Protein AF-A0ABD4ZDF7-F1 (afdb_monomer_lite)

Organism: Gardnerella vaginalis (NCBI:txid2702)

Structure (mmCIF, N/CA/C/O backbone):
data_AF-A0ABD4ZDF7-F1
#
_entry.id   AF-A0ABD4ZDF7-F1
#
loop_
_atom_site.group_PDB
_atom_site.id
_atom_site.type_symbol
_atom_site.label_atom_id
_atom_site.label_alt_id
_atom_site.label_comp_id
_atom_site.label_asym_id
_atom_site.label_entity_id
_atom_site.label_seq_id
_atom_site.pdbx_PDB_ins_code
_atom_site.Cartn_x
_atom_site.Cartn_y
_atom_site.Cartn_z
_atom_site.occupancy
_atom_site.B_iso_or_equiv
_atom_site.auth_seq_id
_atom_site.auth_comp_id
_atom_site.auth_asym_id
_atom_site.auth_atom_id
_atom_site.pdbx_PDB_model_num
ATOM 1 N N . LEU A 1 1 ? -5.726 9.250 9.680 1.00 64.38 1 LEU A N 1
ATOM 2 C CA . LEU A 1 1 ? -4.244 9.211 9.660 1.00 64.38 1 LEU A CA 1
ATOM 3 C C . LEU A 1 1 ? -3.715 7.870 9.151 1.00 64.38 1 LEU A C 1
ATOM 5 O O . LEU A 1 1 ? -3.219 7.849 8.037 1.00 64.38 1 LEU A O 1
ATOM 9 N N . LEU A 1 2 ? -3.897 6.752 9.869 1.00 74.94 2 LEU A N 1
ATOM 10 C CA . LEU A 1 2 ? -3.416 5.421 9.433 1.00 74.94 2 LEU A CA 1
ATOM 11 C C . LEU A 1 2 ? -3.921 4.994 8.038 1.00 74.94 2 LEU A C 1
ATOM 13 O O . LEU A 1 2 ? -3.131 4.565 7.208 1.00 74.94 2 LEU A O 1
ATOM 17 N N . LEU A 1 3 ? -5.209 5.204 7.738 1.00 77.44 3 LEU A N 1
ATOM 18 C CA . LEU A 1 3 ? -5.797 4.885 6.424 1.00 77.44 3 LEU A CA 1
ATOM 19 C C . LEU A 1 3 ? -5.293 5.799 5.288 1.00 77.44 3 LEU A C 1
ATOM 21 O O . LEU A 1 3 ? -5.231 5.374 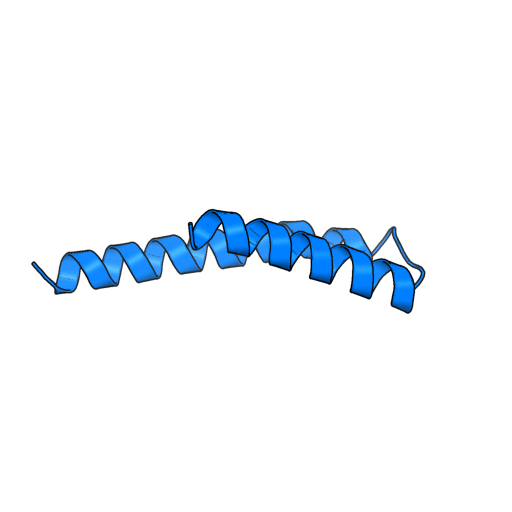4.143 1.00 77.44 3 LEU A O 1
ATOM 25 N N . GLN A 1 4 ? -4.901 7.043 5.588 1.00 80.38 4 GLN A N 1
ATOM 26 C CA . GLN A 1 4 ? -4.297 7.946 4.593 1.00 80.38 4 GLN A CA 1
ATOM 27 C C . GLN A 1 4 ? -2.844 7.559 4.304 1.00 80.38 4 GLN A C 1
ATOM 29 O O . GLN A 1 4 ? -2.436 7.522 3.147 1.00 80.38 4 GLN A O 1
ATOM 34 N N . ALA A 1 5 ? -2.077 7.215 5.345 1.00 87.69 5 ALA A N 1
ATOM 35 C CA . ALA A 1 5 ? -0.713 6.714 5.191 1.00 87.69 5 ALA A CA 1
ATOM 36 C C . ALA A 1 5 ? -0.674 5.391 4.408 1.00 87.69 5 ALA A C 1
ATOM 38 O O . ALA A 1 5 ? 0.231 5.182 3.606 1.00 87.69 5 ALA A O 1
ATOM 39 N N . TYR A 1 6 ? -1.684 4.533 4.580 1.00 89.19 6 TYR A N 1
ATOM 40 C CA . TYR A 1 6 ? -1.829 3.292 3.822 1.00 89.19 6 TYR A CA 1
ATOM 41 C C . TYR A 1 6 ? -1.853 3.530 2.302 1.00 89.19 6 TYR A C 1
ATOM 43 O O . TYR A 1 6 ? -1.092 2.897 1.575 1.00 89.19 6 TYR A O 1
ATOM 51 N N . TRP A 1 7 ? -2.643 4.492 1.815 1.00 87.94 7 TRP A N 1
ATOM 52 C CA . TRP A 1 7 ? -2.693 4.802 0.381 1.00 87.94 7 TRP A CA 1
ATOM 53 C C . TRP A 1 7 ? -1.359 5.327 -0.161 1.00 87.94 7 TRP A C 1
ATOM 55 O O . TRP A 1 7 ? -0.958 4.946 -1.259 1.00 87.94 7 TRP A O 1
ATOM 65 N N . LEU A 1 8 ? -0.631 6.131 0.620 1.00 92.69 8 LEU A N 1
ATOM 66 C CA . LEU A 1 8 ? 0.714 6.583 0.246 1.00 92.69 8 LEU A CA 1
ATOM 67 C C . LEU A 1 8 ? 1.702 5.412 0.141 1.00 92.69 8 LEU A C 1
ATOM 69 O O . LEU A 1 8 ? 2.497 5.362 -0.795 1.00 92.69 8 LEU A O 1
ATOM 73 N N . ILE A 1 9 ? 1.618 4.440 1.054 1.00 93.25 9 ILE A N 1
ATOM 74 C CA . ILE A 1 9 ? 2.440 3.224 1.010 1.00 93.25 9 ILE A CA 1
ATOM 75 C C . ILE A 1 9 ? 2.123 2.401 -0.246 1.00 93.25 9 ILE A C 1
ATOM 77 O O . ILE A 1 9 ? 3.048 1.970 -0.932 1.00 93.25 9 ILE A O 1
ATOM 81 N N . ILE A 1 10 ? 0.843 2.225 -0.589 1.00 94.38 10 ILE A N 1
ATOM 82 C CA . ILE A 1 10 ? 0.425 1.517 -1.811 1.00 94.38 10 ILE A CA 1
ATOM 83 C C . ILE A 1 10 ? 0.986 2.192 -3.066 1.00 94.38 10 ILE A C 1
ATOM 85 O O . ILE A 1 10 ? 1.505 1.504 -3.944 1.00 94.38 10 ILE A O 1
ATOM 89 N N . VAL A 1 11 ? 0.941 3.524 -3.139 1.00 94.00 11 VAL A N 1
ATOM 90 C CA . VAL A 1 11 ? 1.514 4.276 -4.266 1.00 94.00 11 VAL A CA 1
ATOM 91 C C . VAL A 1 11 ? 3.030 4.085 -4.340 1.00 94.00 11 VAL A C 1
ATOM 93 O O . VAL A 1 11 ? 3.553 3.823 -5.422 1.00 94.00 11 VAL A O 1
ATOM 96 N N . CYS A 1 12 ? 3.739 4.140 -3.209 1.00 94.44 12 CYS A N 1
ATOM 97 C CA . CYS A 1 12 ? 5.172 3.846 -3.174 1.00 94.44 12 CYS A CA 1
ATOM 98 C C . CYS A 1 12 ? 5.478 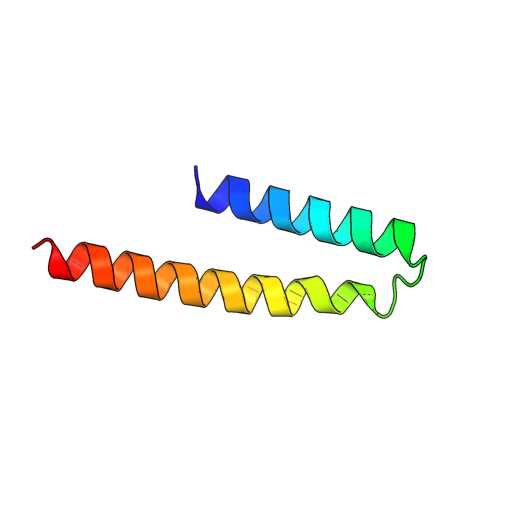2.427 -3.675 1.00 94.44 12 CYS A C 1
ATOM 100 O O . CYS A 1 12 ? 6.379 2.258 -4.494 1.00 94.44 12 CYS A O 1
ATOM 102 N N . ILE A 1 13 ? 4.715 1.417 -3.242 1.00 92.81 13 ILE A N 1
ATOM 103 C CA . ILE A 1 13 ? 4.876 0.026 -3.695 1.00 92.81 13 ILE A CA 1
ATOM 104 C C . ILE A 1 13 ? 4.631 -0.084 -5.201 1.00 92.81 13 ILE A C 1
ATOM 106 O O . ILE A 1 13 ? 5.440 -0.688 -5.904 1.00 92.81 13 ILE A O 1
ATOM 110 N N . TYR A 1 14 ? 3.552 0.520 -5.705 1.00 91.75 14 TYR A N 1
ATOM 111 C CA . TYR A 1 14 ? 3.234 0.533 -7.132 1.00 91.75 14 TYR A CA 1
ATOM 112 C C . TYR A 1 14 ? 4.373 1.144 -7.956 1.00 91.75 14 TYR A C 1
ATOM 114 O O . TYR A 1 14 ? 4.784 0.562 -8.960 1.00 91.75 14 TYR A O 1
ATOM 122 N N . LEU A 1 15 ? 4.915 2.284 -7.519 1.00 93.00 15 LEU A N 1
ATOM 123 C CA . LEU A 1 15 ? 6.002 2.967 -8.218 1.00 93.00 15 LEU A CA 1
ATOM 124 C C . LEU A 1 15 ? 7.293 2.150 -8.188 1.00 93.00 15 LEU A C 1
ATOM 126 O O . LEU A 1 15 ? 7.890 1.929 -9.237 1.00 93.00 15 LEU A O 1
ATOM 130 N N . VAL A 1 16 ? 7.702 1.653 -7.018 1.00 93.88 16 VAL A N 1
ATOM 131 C CA . VAL A 1 16 ? 8.913 0.829 -6.874 1.00 93.88 16 VAL A CA 1
ATOM 132 C C . VAL A 1 16 ? 8.814 -0.431 -7.732 1.00 93.88 16 VAL A C 1
ATOM 134 O O . VAL A 1 16 ? 9.737 -0.729 -8.489 1.00 93.88 16 VAL A O 1
ATOM 137 N N . TYR A 1 17 ? 7.685 -1.140 -7.675 1.00 90.19 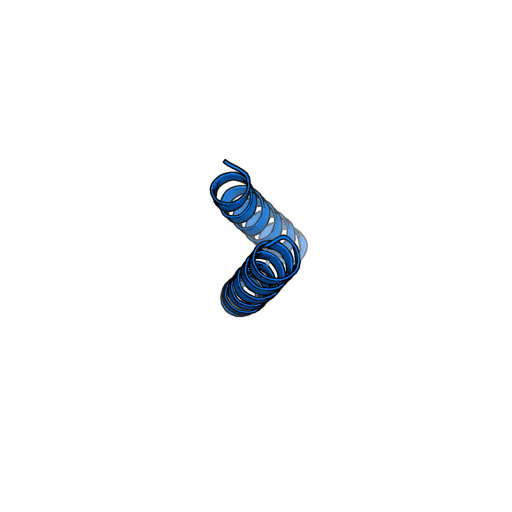17 TYR A N 1
ATOM 138 C CA . TYR A 1 17 ? 7.465 -2.340 -8.479 1.00 90.19 17 TYR A CA 1
ATOM 139 C C . TYR A 1 17 ? 7.484 -2.033 -9.984 1.00 90.19 17 TYR A C 1
ATOM 141 O O . TYR A 1 17 ? 8.135 -2.749 -10.748 1.00 90.19 17 TYR A O 1
ATOM 149 N N . SER A 1 18 ? 6.845 -0.935 -10.403 1.00 90.56 18 SER A N 1
ATOM 150 C CA . SER A 1 18 ? 6.829 -0.496 -11.805 1.00 90.56 18 SER A CA 1
ATOM 151 C C . SER A 1 18 ? 8.213 -0.111 -12.315 1.00 90.56 18 SER A C 1
ATOM 153 O O . SER A 1 18 ? 8.565 -0.481 -13.430 1.00 90.56 18 SER A O 1
ATOM 155 N N . PHE A 1 19 ? 9.023 0.579 -11.509 1.00 91.94 19 PHE A N 1
ATOM 156 C CA . PHE A 1 19 ? 10.383 0.944 -11.903 1.00 91.94 19 PHE A CA 1
ATOM 157 C C . PHE A 1 19 ? 11.314 -0.270 -11.988 1.00 91.94 19 PHE A C 1
ATOM 159 O O . PHE A 1 19 ? 12.083 -0.367 -12.941 1.00 91.94 19 PHE A O 1
ATOM 166 N N . ILE A 1 20 ? 11.225 -1.215 -11.043 1.00 91.31 20 ILE A N 1
ATOM 167 C CA . ILE A 1 20 ? 12.064 -2.428 -11.044 1.00 91.31 20 ILE A CA 1
ATOM 168 C C . ILE A 1 20 ? 11.742 -3.321 -12.243 1.00 91.31 20 ILE A C 1
ATOM 170 O O . ILE A 1 20 ? 12.647 -3.819 -12.908 1.00 91.31 20 ILE A O 1
ATOM 174 N N . THR A 1 21 ? 10.457 -3.545 -12.514 1.00 87.88 21 THR A N 1
ATOM 175 C CA . THR A 1 21 ? 10.030 -4.461 -13.581 1.00 87.88 21 THR A CA 1
ATOM 176 C C . THR A 1 21 ? 9.991 -3.799 -14.954 1.00 87.88 21 THR A C 1
ATOM 178 O O . THR A 1 21 ? 9.980 -4.504 -15.958 1.00 87.88 21 THR A O 1
ATOM 181 N N . SER A 1 22 ? 9.954 -2.459 -15.009 1.00 87.44 22 SER A N 1
ATOM 182 C CA . SER A 1 22 ? 9.671 -1.664 -16.217 1.00 87.44 22 SER A CA 1
ATOM 183 C C . SER A 1 22 ? 8.394 -2.092 -16.964 1.00 87.44 22 SER A C 1
ATOM 185 O O . SER A 1 22 ? 8.149 -1.653 -18.086 1.00 87.44 22 SER A O 1
ATOM 187 N N . ASP A 1 23 ? 7.551 -2.916 -16.334 1.00 84.12 23 ASP A N 1
ATOM 188 C CA . ASP A 1 23 ? 6.360 -3.531 -16.912 1.00 84.12 23 ASP A CA 1
ATOM 189 C C . ASP A 1 23 ? 5.112 -2.903 -16.288 1.00 84.12 23 ASP A C 1
ATOM 191 O O . ASP A 1 23 ? 4.393 -3.476 -15.465 1.00 84.12 23 ASP A O 1
ATOM 195 N N . TRP A 1 24 ? 4.863 -1.663 -16.696 1.00 84.50 24 TRP A N 1
ATOM 196 C CA . TRP A 1 24 ? 3.724 -0.858 -16.258 1.00 84.50 24 TRP A CA 1
ATOM 197 C C . TRP A 1 24 ? 2.369 -1.523 -16.550 1.00 84.50 24 TRP A C 1
ATOM 199 O O . TRP A 1 24 ? 1.392 -1.240 -15.858 1.00 84.50 24 TRP A O 1
ATOM 209 N N . GLY A 1 25 ? 2.306 -2.428 -17.536 1.00 87.19 25 GLY A N 1
ATOM 210 C CA . GLY A 1 25 ? 1.089 -3.159 -17.891 1.00 87.19 25 GLY A CA 1
ATOM 211 C C . GLY A 1 25 ? 0.686 -4.189 -16.837 1.00 87.19 25 GLY A C 1
ATOM 212 O O . GLY A 1 25 ? -0.502 -4.358 -16.561 1.00 87.19 25 GLY A O 1
ATOM 213 N N . ARG A 1 26 ? 1.661 -4.849 -16.200 1.00 85.12 26 ARG A N 1
ATOM 214 C CA . ARG A 1 26 ? 1.402 -5.826 -15.127 1.00 85.12 26 ARG A CA 1
ATOM 215 C C . ARG A 1 26 ? 1.353 -5.197 -13.740 1.00 85.12 26 ARG A C 1
ATOM 217 O O . ARG A 1 26 ? 0.608 -5.678 -12.885 1.00 85.12 26 ARG A O 1
ATOM 224 N N . SER A 1 27 ? 2.064 -4.093 -13.524 1.00 88.38 27 SER A N 1
ATOM 225 C CA . SER A 1 27 ? 2.076 -3.364 -12.247 1.00 88.38 27 SER A CA 1
ATOM 226 C C . SER A 1 27 ? 0.707 -2.867 -11.793 1.00 88.38 27 SER A C 1
ATOM 228 O O . SER A 1 27 ? 0.494 -2.653 -10.599 1.00 88.38 27 SER A O 1
ATOM 230 N N . TRP A 1 28 ? -0.255 -2.741 -12.713 1.00 88.00 28 TRP A N 1
ATOM 231 C CA . TRP A 1 28 ? -1.635 -2.395 -12.377 1.00 88.00 28 TRP A CA 1
ATOM 232 C C . TRP A 1 28 ? -2.268 -3.35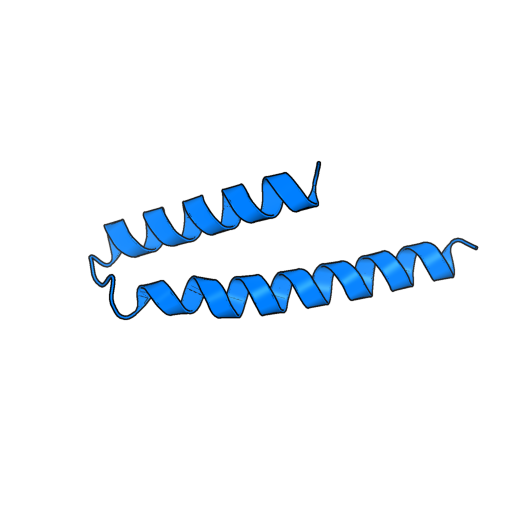3 -11.353 1.00 88.00 28 TRP A C 1
ATOM 234 O O . TRP A 1 28 ? -3.166 -2.946 -10.620 1.00 88.00 28 TRP A O 1
ATOM 244 N N . ILE A 1 29 ? -1.766 -4.591 -11.228 1.00 91.00 29 ILE A N 1
ATOM 245 C CA . ILE A 1 29 ? -2.268 -5.594 -10.273 1.00 91.00 29 ILE A CA 1
ATOM 246 C C . ILE A 1 29 ? -2.138 -5.166 -8.799 1.00 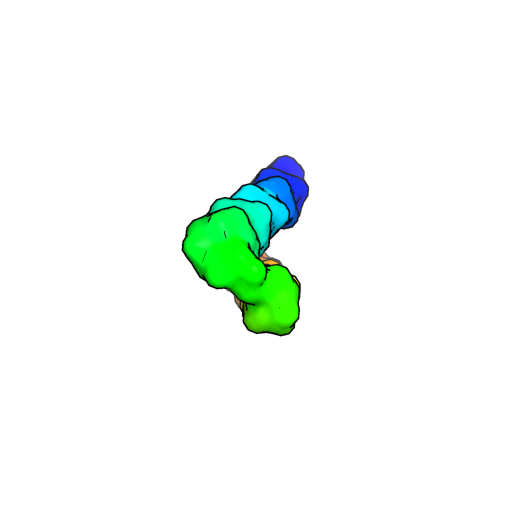91.00 29 ILE A C 1
ATOM 248 O O . ILE A 1 29 ? -2.846 -5.688 -7.938 1.00 91.00 29 ILE A O 1
ATOM 252 N N . VAL A 1 30 ? -1.288 -4.179 -8.498 1.00 91.69 30 VAL A N 1
ATOM 253 C CA . VAL A 1 30 ? -1.150 -3.609 -7.148 1.00 91.69 30 VAL A CA 1
ATOM 254 C C . VAL A 1 30 ? -2.439 -2.904 -6.700 1.00 91.69 30 VAL A C 1
ATOM 256 O O . VAL A 1 30 ? -2.785 -2.961 -5.522 1.00 91.69 30 VAL A O 1
ATOM 259 N N . TRP A 1 31 ? -3.203 -2.303 -7.618 1.00 92.19 31 TRP A N 1
ATOM 260 C CA . TRP A 1 31 ? -4.455 -1.606 -7.295 1.00 92.19 31 TRP A CA 1
ATOM 261 C C . TRP A 1 31 ? -5.574 -2.519 -6.770 1.00 92.19 31 TRP A C 1
ATOM 263 O O . TRP A 1 31 ? -6.111 -2.226 -5.698 1.00 92.19 31 TRP A O 1
ATOM 273 N N . PRO A 1 32 ? -5.940 -3.633 -7.438 1.00 94.06 32 PRO A N 1
ATOM 274 C CA . PRO A 1 32 ? -6.924 -4.560 -6.887 1.00 94.06 32 PRO A CA 1
ATOM 275 C C . PRO A 1 32 ? -6.445 -5.215 -5.583 1.00 94.06 32 PRO A C 1
ATOM 277 O O . PRO A 1 32 ? -7.252 -5.412 -4.673 1.00 94.06 32 PRO A O 1
ATOM 280 N N . LEU A 1 33 ? -5.141 -5.484 -5.435 1.00 93.44 33 LEU A N 1
ATOM 281 C CA . LEU A 1 33 ? -4.570 -5.970 -4.171 1.00 93.44 33 LEU A CA 1
ATOM 282 C C . LEU A 1 33 ? -4.711 -4.946 -3.033 1.00 93.44 33 LEU A C 1
ATOM 284 O O . LEU A 1 33 ? -5.029 -5.316 -1.899 1.00 93.44 33 LEU A O 1
ATOM 288 N N . ALA A 1 34 ? -4.524 -3.659 -3.328 1.00 93.25 34 ALA A N 1
ATOM 289 C CA . ALA A 1 34 ? -4.744 -2.582 -2.370 1.00 93.25 34 ALA A CA 1
ATOM 290 C C . ALA A 1 34 ? -6.215 -2.495 -1.939 1.00 93.25 34 ALA A C 1
ATOM 292 O O . ALA A 1 34 ? -6.515 -2.448 -0.749 1.00 93.25 34 ALA A O 1
ATOM 293 N N . ALA A 1 35 ? -7.156 -2.557 -2.884 1.00 92.38 35 ALA A N 1
ATOM 294 C CA . ALA A 1 35 ? -8.584 -2.536 -2.561 1.00 92.38 35 ALA A CA 1
ATOM 295 C C . ALA A 1 35 ? -8.995 -3.717 -1.657 1.00 92.38 35 ALA A C 1
ATOM 297 O O . ALA A 1 35 ? -9.702 -3.526 -0.664 1.00 92.38 35 ALA A O 1
ATOM 298 N N . LEU A 1 36 ? -8.504 -4.925 -1.958 1.00 94.81 36 LEU A N 1
ATOM 299 C CA . LEU A 1 36 ? -8.740 -6.123 -1.145 1.00 94.81 36 LEU A CA 1
ATOM 300 C C . LEU A 1 36 ? -8.198 -5.966 0.278 1.00 94.81 36 LEU A C 1
ATOM 302 O O . LEU A 1 36 ? -8.914 -6.203 1.252 1.00 94.81 36 LEU A O 1
ATOM 306 N N . THR A 1 37 ? -6.940 -5.548 0.411 1.00 93.12 37 THR A N 1
ATOM 307 C CA . THR A 1 37 ? -6.302 -5.421 1.728 1.00 93.12 37 THR A CA 1
ATOM 308 C C . THR A 1 37 ? -6.907 -4.285 2.552 1.00 93.12 37 THR A C 1
ATOM 310 O O . THR A 1 37 ? -7.088 -4.455 3.756 1.00 93.12 37 THR A O 1
ATOM 313 N N . TYR A 1 38 ? -7.331 -3.187 1.922 1.00 90.25 38 TYR A N 1
ATOM 314 C CA . TYR A 1 38 ? -8.097 -2.130 2.583 1.00 90.25 38 TYR A CA 1
ATOM 315 C C . TYR A 1 38 ? -9.420 -2.655 3.169 1.00 90.25 38 TYR A C 1
ATOM 317 O O . TYR A 1 38 ? -9.722 -2.410 4.339 1.00 90.25 38 TYR A O 1
ATOM 325 N N . GLY A 1 39 ? -10.179 -3.442 2.397 1.00 90.00 39 GLY A N 1
ATOM 326 C CA . GLY A 1 39 ? -11.429 -4.049 2.865 1.00 90.00 39 GLY A CA 1
ATOM 327 C C . GLY A 1 39 ? -11.228 -4.990 4.058 1.00 90.00 39 GLY A C 1
ATOM 328 O O . GLY A 1 39 ? -11.972 -4.920 5.038 1.00 90.00 39 GLY A O 1
ATOM 329 N N . VAL A 1 40 ? -10.180 -5.820 4.021 1.00 92.31 40 VAL A N 1
ATOM 330 C CA . VAL A 1 40 ? -9.818 -6.701 5.146 1.00 92.31 40 VAL A CA 1
ATOM 331 C C . VAL A 1 40 ? -9.468 -5.887 6.392 1.00 92.31 40 VAL A C 1
ATOM 333 O O . VAL A 1 40 ? -9.967 -6.188 7.478 1.00 92.31 40 VAL A O 1
ATOM 336 N N . ILE A 1 41 ? -8.658 -4.833 6.246 1.00 90.31 41 ILE A N 1
ATOM 337 C CA . ILE A 1 41 ? -8.272 -3.955 7.359 1.00 90.31 41 ILE A CA 1
ATOM 338 C C . ILE A 1 41 ? -9.510 -3.317 7.997 1.00 90.31 41 ILE A C 1
ATOM 340 O O . ILE A 1 41 ? -9.624 -3.314 9.224 1.00 90.31 41 ILE A O 1
ATOM 344 N N . GLU A 1 42 ? -10.462 -2.822 7.201 1.00 89.75 42 GLU A N 1
ATOM 345 C CA . GLU A 1 42 ? -11.699 -2.253 7.744 1.00 89.75 42 GLU A CA 1
ATOM 346 C C . GLU A 1 42 ? -12.522 -3.270 8.539 1.00 89.75 42 GLU A C 1
ATOM 348 O O . GLU A 1 42 ? -13.011 -2.941 9.622 1.00 89.75 42 GLU A O 1
ATOM 353 N N . VAL A 1 43 ? -12.688 -4.489 8.020 1.00 92.12 43 VAL A N 1
ATOM 354 C CA . VAL A 1 43 ? -13.462 -5.541 8.696 1.00 92.12 43 VAL A CA 1
ATOM 355 C C . VAL A 1 43 ? -12.803 -5.926 10.018 1.00 92.12 43 VAL A C 1
ATOM 357 O O . VAL A 1 43 ? -13.483 -5.980 11.042 1.00 92.12 43 VAL A O 1
ATOM 360 N N . VAL A 1 44 ? -11.485 -6.129 10.022 1.00 90.94 44 VAL A N 1
ATOM 361 C CA . VAL A 1 44 ? -10.732 -6.492 11.231 1.00 90.94 44 VAL A CA 1
ATOM 362 C C . VAL A 1 44 ? -10.789 -5.373 12.272 1.00 90.94 44 VAL A C 1
ATOM 364 O O . VAL A 1 44 ? -11.060 -5.643 13.442 1.00 90.94 44 VAL A O 1
ATOM 367 N N . LEU A 1 45 ? -10.598 -4.113 11.865 1.00 89.5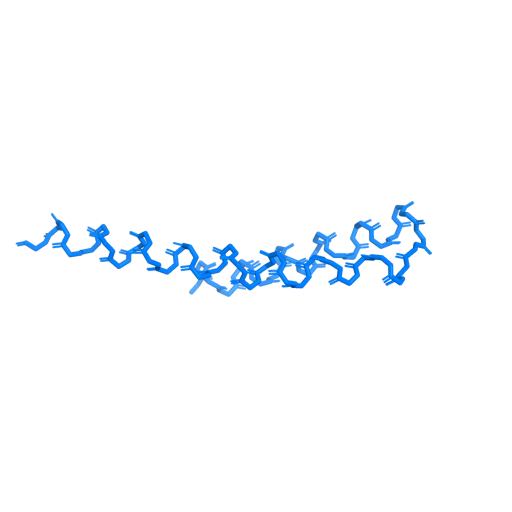6 45 LEU A N 1
ATOM 368 C CA . LEU A 1 45 ? -10.693 -2.968 12.776 1.00 89.56 45 LEU A CA 1
ATOM 369 C C . LEU A 1 45 ? -12.100 -2.826 13.365 1.00 89.56 45 LEU A C 1
ATOM 371 O O . LEU A 1 45 ? -12.237 -2.604 14.569 1.00 89.56 45 LEU A O 1
ATOM 375 N N . LYS A 1 46 ? -13.148 -2.982 12.547 1.00 88.62 46 LYS A N 1
ATOM 376 C CA . LYS A 1 46 ? -14.543 -2.946 13.015 1.00 88.62 46 LYS A CA 1
ATOM 377 C C . LYS A 1 46 ? -14.830 -4.087 13.992 1.00 88.62 46 LYS A C 1
ATOM 379 O O . LYS A 1 46 ? -15.389 -3.830 15.055 1.00 88.62 46 LYS A O 1
ATOM 384 N N . ALA A 1 47 ? -14.408 -5.311 13.675 1.00 90.19 47 ALA A N 1
ATOM 385 C CA . ALA A 1 47 ? -14.569 -6.468 14.554 1.00 90.19 47 ALA A CA 1
ATOM 386 C C . ALA A 1 47 ? -13.853 -6.267 15.900 1.00 90.19 47 ALA A C 1
ATOM 388 O O . ALA A 1 47 ? -14.433 -6.518 16.955 1.00 90.19 47 ALA A O 1
ATOM 389 N N . TRP A 1 48 ? -12.626 -5.739 15.879 1.00 88.38 48 TRP A N 1
ATOM 390 C CA . TRP A 1 48 ? -11.864 -5.449 17.093 1.00 88.38 48 TRP A CA 1
ATOM 391 C C . TRP A 1 48 ? -12.503 -4.346 17.946 1.00 88.38 48 TRP A C 1
ATOM 393 O O . TRP A 1 48 ? -12.559 -4.467 19.169 1.00 88.38 48 TRP A O 1
ATOM 403 N N . MET A 1 49 ? -13.030 -3.288 17.320 1.00 85.50 49 MET A N 1
ATOM 404 C CA . MET A 1 49 ? -13.759 -2.238 18.040 1.00 85.50 49 MET A CA 1
ATOM 405 C C . MET A 1 49 ? -15.070 -2.745 18.652 1.00 85.50 49 MET A C 1
ATOM 407 O O . MET A 1 49 ? -15.441 -2.295 19.733 1.00 85.50 49 MET A O 1
ATOM 411 N N . LEU A 1 50 ? -15.763 -3.678 17.992 1.00 81.12 50 LEU A N 1
ATOM 412 C CA . LEU A 1 50 ? -16.990 -4.288 18.511 1.00 81.12 50 LEU A CA 1
ATOM 413 C C . LEU A 1 50 ? -16.720 -5.230 19.688 1.00 81.12 50 LEU A C 1
ATOM 415 O O . LEU A 1 50 ? -17.481 -5.205 20.644 1.00 81.12 50 LEU A O 1
ATOM 419 N N . GLY A 1 51 ? -15.627 -5.999 19.659 1.00 74.25 51 GLY A N 1
ATOM 420 C CA . GLY A 1 51 ? -15.222 -6.857 20.781 1.00 74.25 51 GLY A CA 1
ATOM 421 C C . GLY A 1 51 ? -14.665 -6.103 21.996 1.00 74.25 51 GLY A C 1
ATOM 422 O O . GLY A 1 51 ? -14.415 -6.715 23.029 1.00 74.25 51 GLY A O 1
ATOM 423 N N . LYS A 1 52 ? -14.442 -4.787 21.874 1.00 60.31 52 LYS A N 1
ATOM 424 C CA . LYS A 1 52 ? -14.047 -3.898 22.977 1.00 60.31 52 LYS A CA 1
ATOM 425 C C . LYS A 1 52 ? -15.216 -3.153 23.638 1.00 60.31 52 LYS A C 1
ATOM 427 O O . LYS A 1 52 ? -14.960 -2.404 24.581 1.00 60.31 52 LYS A O 1
ATOM 432 N N . LYS A 1 53 ? -16.446 -3.312 23.141 1.00 50.25 53 LYS A N 1
ATOM 433 C CA . LYS A 1 53 ? -17.672 -2.870 23.825 1.00 50.25 53 LYS A CA 1
ATOM 434 C C . LYS A 1 53 ? -18.164 -3.952 24.774 1.00 50.25 53 LYS A C 1
ATOM 436 O O . LYS A 1 53 ? -18.724 -3.554 25.815 1.00 50.25 53 LYS A O 1
#

Radius of gyration: 14.25 Å; chains: 1; bounding box: 30×16×42 Å

pLDDT: mean 87.52, std 8.64, range [50.25, 94.81]

Secondary structure (DSSP, 8-state):
-HHHHHHHHHHHHHHHHHHHH--HHHHTTHHHHHHHHHHHHHHHHHHHHHTT-

Foldseek 3Di:
DVLVVLVVVLVVVLVVVCVVVVCNVVSCVSVVVSVVVSVVVVVVVVVVVVVVD

Sequence (53 aa):
LLLQAYWLIIVCIYLVYSFITSDWGRSWIVWPLAALTYGVIEVVLKAWMLGKK